Protein AF-A0A2T3A0K6-F1 (afdb_monomer_lite)

Foldseek 3Di:
DDDPDDDDPVVVVVCVVDPPPQVVQLVVVLVVLVVPDDPDDQAEAEQAAPCSVSHDQDHPSHNGYDDDPHRNCVVVVCVVPDDDDDDDDDDDDPPDD

Secondary structure (DSSP, 8-state):
--------HHHHHHHHHS--HHHHHHHHHHHHHHHH--SSS--EEE--SGGGGGS-S--TT-SEEE--TTGGGHHHHHHHHPPP-------------

pLDDT: mean 80.02, std 12.37, range [44.66, 94.06]

Organism: NCBI:txid2025994

Structure (mmCIF, N/CA/C/O backbone):
data_AF-A0A2T3A0K6-F1
#
_entry.id   AF-A0A2T3A0K6-F1
#
loop_
_atom_site.group_PDB
_atom_site.id
_atom_site.type_symbol
_atom_site.label_atom_id
_atom_site.label_alt_id
_atom_site.label_comp_id
_atom_site.label_asym_id
_atom_site.label_entity_id
_atom_site.label_seq_id
_atom_site.pdbx_PDB_ins_code
_atom_site.Cartn_x
_atom_site.Cartn_y
_atom_site.Cartn_z
_atom_site.occupancy
_atom_site.B_iso_or_equiv
_atom_site.auth_seq_id
_atom_site.auth_comp_id
_atom_site.auth_asym_id
_atom_site.auth_atom_id
_atom_site.pdbx_PDB_model_num
ATOM 1 N N . MET A 1 1 ? 2.057 -18.717 30.466 1.00 47.84 1 MET A N 1
ATOM 2 C CA . MET A 1 1 ? 0.818 -18.004 30.094 1.00 47.84 1 MET A CA 1
ATOM 3 C C . MET A 1 1 ? 0.130 -17.564 31.375 1.00 47.84 1 MET A C 1
ATOM 5 O O . MET A 1 1 ? -0.340 -18.446 32.081 1.00 47.84 1 MET A O 1
ATOM 9 N N . PRO A 1 2 ? 0.135 -16.269 31.735 1.00 44.66 2 PRO A N 1
ATOM 10 C CA . PRO A 1 2 ? -0.747 -15.757 32.769 1.00 44.66 2 PRO A CA 1
ATOM 11 C C . PRO A 1 2 ? -2.067 -15.262 32.165 1.00 44.66 2 PRO A C 1
ATOM 13 O O . PRO A 1 2 ? -2.123 -14.748 31.048 1.00 44.66 2 PRO A O 1
ATOM 16 N N . ASP A 1 3 ? -3.092 -15.501 32.964 1.00 53.38 3 ASP A N 1
ATOM 17 C CA . ASP A 1 3 ? -4.527 -15.299 32.823 1.00 53.38 3 ASP A CA 1
ATOM 18 C C . ASP A 1 3 ? -4.935 -13.839 32.513 1.00 53.38 3 ASP A C 1
ATOM 20 O O . ASP A 1 3 ? -4.359 -12.894 33.052 1.00 53.38 3 ASP A O 1
ATOM 24 N N . GLN A 1 4 ? -5.923 -13.675 31.624 1.00 53.75 4 GLN A N 1
ATOM 25 C CA . GLN A 1 4 ? -6.449 -12.405 31.092 1.00 53.75 4 GLN A CA 1
ATOM 26 C C . GLN A 1 4 ? -7.689 -11.892 31.851 1.00 53.75 4 GLN A C 1
ATOM 28 O O . GLN A 1 4 ? -8.350 -10.956 31.400 1.00 53.75 4 GLN A O 1
ATOM 33 N N . ALA A 1 5 ? -8.031 -12.462 33.005 1.00 50.22 5 ALA A N 1
ATOM 34 C CA . ALA A 1 5 ? -9.183 -12.031 33.790 1.00 50.22 5 ALA A CA 1
ATOM 35 C C . ALA A 1 5 ? -8.755 -11.274 35.058 1.00 50.22 5 ALA A C 1
ATOM 37 O O . ALA A 1 5 ? -8.567 -11.884 36.104 1.00 50.22 5 ALA A O 1
ATOM 38 N N . ASN A 1 6 ? -8.580 -9.946 34.971 1.00 47.84 6 ASN A N 1
ATOM 39 C CA . ASN A 1 6 ? -9.040 -8.953 35.968 1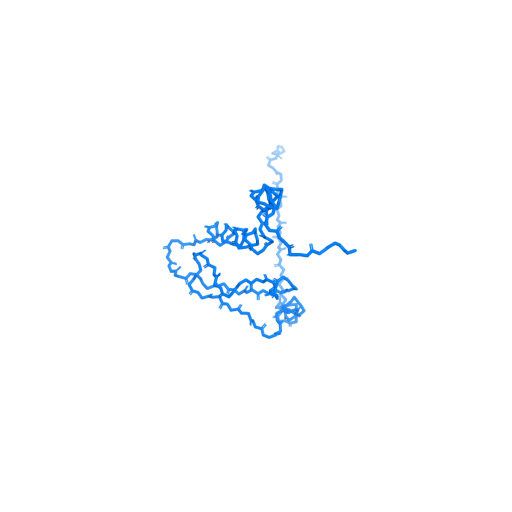.00 47.84 6 ASN A CA 1
ATOM 40 C C . ASN A 1 6 ? -8.319 -7.605 35.814 1.00 47.84 6 ASN A C 1
ATOM 42 O O . ASN A 1 6 ? -7.092 -7.520 35.863 1.00 47.84 6 ASN A O 1
ATOM 46 N N . GLY A 1 7 ? -9.114 -6.538 35.675 1.00 58.75 7 GLY A N 1
ATOM 47 C CA . GLY A 1 7 ? -8.681 -5.148 35.511 1.00 58.75 7 GLY A CA 1
ATOM 48 C C . GLY A 1 7 ? -7.866 -4.626 36.693 1.00 58.75 7 GLY A C 1
ATOM 49 O O . GLY A 1 7 ? -8.399 -4.043 37.636 1.00 58.75 7 GLY A O 1
ATOM 50 N N . THR A 1 8 ? -6.556 -4.824 36.627 1.00 67.12 8 THR A N 1
ATOM 51 C CA . THR A 1 8 ? -5.586 -4.320 37.598 1.00 67.12 8 THR A CA 1
ATOM 52 C C . THR A 1 8 ? -5.094 -2.922 37.187 1.00 67.12 8 THR A C 1
ATOM 54 O O . THR A 1 8 ? -5.088 -2.583 36.003 1.00 67.12 8 THR A O 1
ATOM 57 N N . PRO A 1 9 ? -4.619 -2.080 38.123 1.00 65.44 9 PRO A N 1
ATOM 58 C CA . PRO A 1 9 ? -4.112 -0.737 37.804 1.00 65.44 9 PRO A CA 1
ATOM 59 C C . PRO A 1 9 ? -2.983 -0.747 36.760 1.00 65.44 9 PRO A C 1
ATOM 61 O O . PRO A 1 9 ? -2.854 0.165 35.946 1.00 65.44 9 PRO A O 1
ATOM 64 N N . TYR A 1 10 ? -2.184 -1.818 36.756 1.00 58.66 10 TYR A N 1
ATOM 65 C CA . TYR A 1 10 ? -1.061 -1.999 35.841 1.00 58.66 10 TYR A CA 1
ATOM 66 C C . TYR A 1 10 ? -1.496 -2.258 34.396 1.00 58.66 10 TYR A C 1
ATOM 68 O O . TYR A 1 10 ? -0.824 -1.790 33.482 1.00 58.66 10 TYR A O 1
ATOM 76 N N . THR A 1 11 ? -2.627 -2.938 34.167 1.00 66.69 11 THR A N 1
ATOM 77 C CA . THR A 1 11 ? -3.144 -3.147 32.802 1.00 66.69 11 THR A CA 1
ATOM 78 C C . THR A 1 11 ? -3.637 -1.836 32.190 1.00 66.69 11 THR A C 1
ATOM 80 O O . THR A 1 11 ? -3.392 -1.595 31.011 1.00 66.69 11 THR A O 1
ATOM 83 N N . MET A 1 12 ? -4.230 -0.940 32.989 1.00 66.62 12 MET A N 1
ATOM 84 C CA . MET A 1 12 ? -4.628 0.397 32.522 1.00 66.62 12 MET A CA 1
ATOM 85 C C . MET A 1 12 ? -3.424 1.302 32.219 1.00 66.62 12 MET A C 1
ATOM 87 O O . MET A 1 12 ? -3.408 1.961 31.182 1.00 66.62 12 MET A O 1
ATOM 91 N N . LEU A 1 13 ? -2.388 1.302 33.067 1.00 70.75 13 LEU A N 1
ATOM 92 C CA . LEU A 1 13 ? -1.152 2.064 32.818 1.00 70.75 13 LEU A CA 1
ATOM 93 C C . LEU A 1 13 ? -0.372 1.541 31.599 1.00 70.75 13 LEU A C 1
ATOM 95 O O . LEU A 1 13 ? 0.195 2.324 30.832 1.00 70.75 13 LEU A O 1
ATOM 99 N N . TRP A 1 14 ? -0.358 0.224 31.391 1.00 70.88 14 TRP A N 1
ATOM 100 C CA . TRP A 1 14 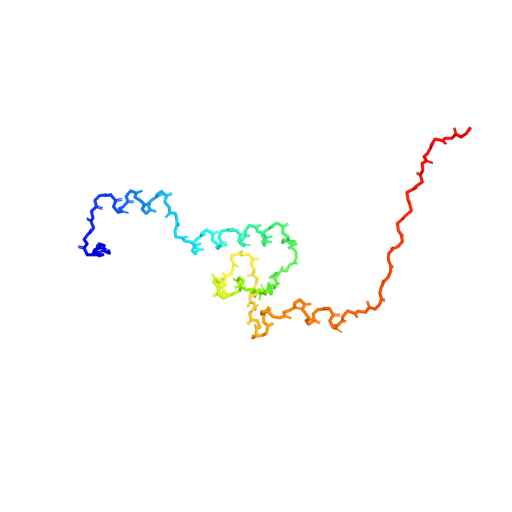? 0.301 -0.395 30.243 1.00 70.88 14 TRP A CA 1
ATOM 101 C C . TRP A 1 14 ? -0.437 -0.102 28.929 1.00 70.88 14 TRP A C 1
ATOM 103 O O . TRP A 1 14 ? 0.187 0.340 27.966 1.00 70.88 14 TRP A O 1
ATOM 113 N N . ALA A 1 15 ? -1.767 -0.242 28.909 1.00 68.88 15 ALA A N 1
ATOM 114 C CA . ALA A 1 15 ? -2.586 0.092 27.742 1.00 68.88 15 ALA A CA 1
ATOM 115 C C . ALA A 1 15 ? -2.550 1.595 27.400 1.00 68.88 15 ALA A C 1
ATOM 117 O O . ALA A 1 15 ? -2.581 1.961 26.229 1.00 68.88 15 ALA A O 1
ATOM 118 N N . ALA A 1 16 ? -2.436 2.476 28.401 1.00 70.94 16 ALA A N 1
ATOM 119 C CA . ALA A 1 16 ? -2.296 3.917 28.178 1.00 70.94 16 ALA A CA 1
ATOM 120 C C . ALA A 1 16 ? -0.931 4.314 27.584 1.00 70.94 16 ALA A C 1
ATOM 122 O O . ALA A 1 16 ? -0.830 5.334 26.907 1.00 70.94 16 ALA A O 1
ATOM 123 N N . SER A 1 17 ? 0.118 3.524 27.835 1.00 76.62 17 SER A N 1
ATOM 124 C CA . SER A 1 17 ? 1.475 3.778 27.325 1.00 76.62 17 SER A CA 1
ATOM 125 C C . SER A 1 17 ? 1.770 3.079 25.995 1.00 76.62 17 SER A C 1
ATOM 127 O O . SER A 1 17 ? 2.675 3.505 25.279 1.00 76.62 17 SER A O 1
ATOM 129 N N . HIS A 1 18 ? 1.003 2.046 25.639 1.00 80.00 18 HIS A N 1
ATOM 130 C CA . HIS A 1 18 ? 1.179 1.269 24.414 1.00 80.00 18 HIS A CA 1
ATOM 131 C C . HIS A 1 18 ? -0.133 1.253 23.625 1.00 80.00 18 HIS A C 1
ATOM 133 O O . HIS A 1 18 ? -1.017 0.447 23.928 1.00 80.00 18 HIS A O 1
ATOM 139 N N . PRO A 1 19 ? -0.288 2.130 22.616 1.00 79.31 19 PRO A N 1
ATOM 140 C CA . PRO A 1 19 ? -1.462 2.084 21.764 1.00 79.31 19 PRO A CA 1
ATOM 141 C C . PRO A 1 19 ? -1.560 0.714 21.076 1.00 79.31 19 PRO A C 1
ATOM 143 O O . PRO A 1 19 ? -0.532 0.125 20.720 1.00 79.31 19 PRO A O 1
ATOM 146 N N . PRO A 1 20 ? -2.781 0.197 20.863 1.00 83.19 20 PRO A N 1
ATOM 147 C CA . PRO A 1 20 ? -2.966 -1.049 20.136 1.00 83.19 20 PRO A CA 1
ATOM 148 C C . PRO A 1 20 ? -2.365 -0.925 18.732 1.00 83.19 20 PRO A C 1
ATOM 150 O O . PRO A 1 20 ? -2.447 0.135 18.108 1.00 83.19 20 PRO A O 1
ATOM 153 N N . LEU A 1 21 ? -1.773 -2.016 18.232 1.00 84.25 21 LEU A N 1
ATOM 154 C CA . LEU A 1 21 ? -1.085 -2.060 16.935 1.00 84.25 21 LEU A CA 1
ATOM 155 C C . LEU A 1 21 ? -1.934 -1.458 15.809 1.00 84.25 21 LEU A C 1
ATOM 157 O O . LEU A 1 21 ? -1.426 -0.664 15.022 1.00 84.25 21 LEU A O 1
ATOM 161 N N . GLU A 1 22 ? -3.230 -1.776 15.794 1.00 82.31 22 GLU A N 1
ATOM 162 C CA . GLU A 1 22 ? -4.181 -1.248 14.817 1.00 82.31 22 GLU A CA 1
ATOM 163 C C . GLU A 1 22 ? -4.221 0.284 14.827 1.00 82.31 22 GLU A C 1
ATOM 165 O O . GLU A 1 22 ? -4.116 0.910 13.779 1.00 82.31 22 GLU A O 1
ATOM 170 N N . ALA A 1 23 ? -4.276 0.915 16.004 1.00 84.75 23 ALA A N 1
ATOM 171 C CA . ALA A 1 23 ? -4.320 2.373 16.110 1.00 84.75 23 ALA A CA 1
ATOM 172 C C . ALA A 1 23 ? -3.039 3.025 15.568 1.00 84.75 23 ALA A C 1
ATOM 174 O O . ALA A 1 23 ? -3.106 4.048 14.884 1.00 84.75 23 ALA A O 1
ATOM 175 N N . VAL A 1 24 ? -1.877 2.414 15.821 1.00 87.81 24 VAL A N 1
ATOM 176 C CA . VAL A 1 24 ? -0.594 2.886 15.274 1.00 87.81 24 VAL A CA 1
ATOM 177 C C . VAL A 1 24 ? -0.562 2.733 13.753 1.00 87.81 24 VAL A C 1
ATOM 179 O O . VAL A 1 24 ? -0.080 3.626 13.052 1.00 87.81 24 VAL A O 1
ATOM 182 N N . PHE A 1 25 ? -1.081 1.619 13.233 1.00 88.25 25 PHE A N 1
ATOM 183 C CA . PHE A 1 25 ? -1.131 1.342 11.800 1.00 88.25 25 PHE A CA 1
ATOM 184 C C . PHE A 1 25 ? -2.054 2.330 11.077 1.00 88.25 25 PHE A C 1
ATOM 186 O O . PHE A 1 25 ? -1.628 2.986 10.124 1.00 88.25 25 PHE A O 1
ATOM 193 N N . GLN A 1 26 ? -3.259 2.542 11.611 1.00 86.25 26 GLN A N 1
ATOM 194 C CA . GLN A 1 26 ? -4.215 3.536 11.123 1.00 86.25 26 GLN A CA 1
ATOM 195 C C . GLN A 1 26 ? -3.633 4.945 11.104 1.00 86.25 26 GLN A C 1
ATOM 197 O O . GLN A 1 26 ? -3.741 5.657 10.106 1.00 86.25 26 GLN A O 1
ATOM 202 N N . GLN A 1 27 ? -2.975 5.346 12.192 1.00 89.06 27 GLN A N 1
ATOM 203 C CA . GLN A 1 27 ? -2.365 6.667 12.289 1.00 89.06 27 GLN A CA 1
ATOM 204 C C . GLN A 1 27 ? -1.272 6.865 11.231 1.00 89.06 27 GLN A C 1
ATOM 206 O O . GLN A 1 27 ? -1.211 7.920 10.596 1.00 89.06 27 GLN A O 1
ATOM 211 N N . LYS A 1 28 ? -0.416 5.857 11.024 1.00 89.38 28 LYS A N 1
ATOM 212 C CA . LYS A 1 28 ? 0.649 5.909 10.014 1.00 89.38 28 LYS A CA 1
ATOM 213 C C . LYS A 1 28 ? 0.083 5.982 8.598 1.00 89.38 28 LYS A C 1
ATOM 215 O O . LYS A 1 28 ? 0.542 6.811 7.817 1.00 89.38 28 LYS A O 1
ATOM 220 N N . LEU A 1 29 ? -0.918 5.163 8.278 1.00 88.75 29 LEU A N 1
ATOM 221 C CA . LEU A 1 29 ? -1.547 5.170 6.956 1.00 88.75 29 LEU A CA 1
ATOM 222 C C . LEU A 1 29 ? -2.267 6.494 6.682 1.00 88.75 29 LEU A C 1
ATOM 224 O O . LEU A 1 29 ? -2.074 7.077 5.618 1.00 88.75 29 LEU A O 1
ATOM 228 N N . ALA A 1 30 ? -3.019 7.017 7.654 1.00 86.62 30 ALA A N 1
ATOM 229 C CA . ALA A 1 30 ? -3.685 8.311 7.526 1.00 86.62 30 ALA A CA 1
ATOM 230 C C . ALA A 1 30 ? -2.689 9.458 7.284 1.00 86.62 30 ALA A C 1
ATOM 232 O O . ALA A 1 30 ? -2.950 10.326 6.459 1.00 86.62 30 ALA A O 1
ATOM 233 N N . MET A 1 31 ? -1.526 9.444 7.946 1.00 88.81 31 MET A N 1
ATOM 234 C CA . MET A 1 31 ? -0.476 10.451 7.747 1.00 88.81 31 MET A CA 1
ATOM 235 C C . MET A 1 31 ? 0.101 10.423 6.324 1.00 88.81 31 MET A C 1
ATOM 237 O O . MET A 1 31 ? 0.312 11.474 5.719 1.00 88.81 31 MET A O 1
ATOM 241 N N . VAL A 1 32 ? 0.343 9.231 5.772 1.00 87.88 32 VAL A N 1
ATOM 242 C CA . VAL A 1 32 ? 0.831 9.081 4.390 1.00 87.88 32 VAL A CA 1
ATOM 243 C C . VAL A 1 32 ? -0.219 9.568 3.394 1.00 87.88 32 VAL A C 1
ATOM 245 O O . VAL A 1 32 ? 0.117 10.309 2.472 1.00 87.88 32 VAL A O 1
ATOM 248 N N . VAL A 1 33 ? -1.488 9.202 3.605 1.00 85.62 33 VAL A N 1
ATOM 249 C CA . VAL A 1 33 ? -2.601 9.678 2.772 1.00 85.62 33 VAL A CA 1
ATOM 250 C C . VAL A 1 33 ? -2.672 11.202 2.802 1.00 85.62 33 VAL A C 1
ATOM 252 O O . VAL A 1 33 ? -2.733 11.814 1.743 1.00 85.62 33 VAL A O 1
ATOM 255 N N . ASP A 1 34 ? -2.594 11.813 3.983 1.00 84.44 34 ASP A N 1
ATOM 256 C CA . ASP A 1 34 ? -2.644 13.270 4.151 1.00 84.44 34 ASP A CA 1
ATOM 257 C C . ASP A 1 34 ? -1.462 13.987 3.476 1.00 84.44 34 ASP A C 1
ATOM 259 O O . ASP A 1 34 ? -1.639 15.035 2.866 1.00 84.44 34 ASP A O 1
ATOM 263 N N . THR A 1 35 ? -0.270 13.379 3.491 1.00 84.62 35 THR A N 1
ATOM 264 C CA . THR A 1 35 ? 0.935 13.935 2.843 1.00 84.62 35 THR A CA 1
ATOM 265 C C . THR A 1 35 ? 0.805 13.993 1.318 1.00 84.62 35 THR A C 1
ATOM 267 O O . THR A 1 35 ? 1.336 14.898 0.678 1.00 84.62 35 THR A O 1
ATOM 270 N N . ILE A 1 36 ? 0.127 13.010 0.725 1.00 80.88 36 ILE A N 1
ATOM 271 C CA . ILE A 1 36 ? -0.020 12.877 -0.733 1.00 80.88 36 ILE A CA 1
ATOM 272 C C . ILE A 1 36 ? -1.312 13.558 -1.217 1.00 80.88 36 ILE A C 1
ATOM 274 O O . ILE A 1 36 ? -1.463 13.838 -2.410 1.00 80.88 36 ILE A O 1
ATOM 278 N N . LYS A 1 37 ? -2.247 13.834 -0.298 1.00 71.00 37 LYS A N 1
ATOM 279 C CA . LYS A 1 37 ? -3.581 14.339 -0.608 1.00 71.00 37 LYS A CA 1
ATOM 280 C C . LYS A 1 37 ? -3.502 15.635 -1.407 1.00 71.00 37 LYS A C 1
ATOM 282 O O . LYS A 1 37 ? -3.064 16.677 -0.927 1.00 71.00 37 LYS A O 1
ATOM 287 N N . THR A 1 38 ? -3.972 15.564 -2.645 1.00 66.38 38 THR A N 1
ATOM 288 C CA . THR A 1 38 ? -4.097 16.728 -3.519 1.00 66.38 38 THR A CA 1
ATOM 289 C C . THR A 1 38 ? -5.421 17.443 -3.188 1.00 66.38 38 THR A C 1
ATOM 291 O O . THR A 1 38 ? -6.407 16.764 -2.903 1.00 66.38 38 THR A O 1
ATOM 294 N N . PRO A 1 39 ? -5.496 18.791 -3.182 1.00 60.16 39 PRO A N 1
ATOM 295 C CA . PRO A 1 39 ? -6.677 19.525 -2.693 1.00 60.16 39 PRO A CA 1
ATOM 296 C C . PRO A 1 39 ? -7.980 19.277 -3.468 1.00 60.16 39 PRO A C 1
ATOM 298 O O . PRO A 1 39 ? -9.059 19.606 -2.981 1.00 60.16 39 PRO A O 1
ATOM 301 N N . SER A 1 40 ? -7.889 18.727 -4.677 1.00 54.78 40 SER A N 1
ATOM 302 C CA . SER A 1 40 ? -9.023 18.429 -5.541 1.00 54.78 40 SER A CA 1
ATOM 303 C C . SER A 1 40 ? -9.272 16.920 -5.588 1.00 54.78 40 SER A C 1
ATOM 305 O O . SER A 1 40 ? -8.478 16.186 -6.169 1.00 54.78 40 SER A O 1
ATOM 307 N N . GLU A 1 41 ? -10.415 16.518 -5.035 1.00 57.94 41 GLU A N 1
ATOM 308 C CA . GLU A 1 41 ? -11.035 15.184 -5.069 1.00 57.94 41 GLU A CA 1
ATOM 309 C C . GLU A 1 41 ? -10.658 14.169 -3.976 1.00 57.94 41 GLU A C 1
ATOM 311 O O . GLU A 1 41 ? -9.528 14.043 -3.501 1.00 57.94 41 GLU A O 1
ATOM 316 N N . ASP A 1 42 ? -11.690 13.413 -3.592 1.00 66.50 42 ASP A N 1
ATOM 317 C CA . ASP A 1 42 ? -11.648 12.250 -2.713 1.00 66.50 42 ASP A CA 1
ATOM 318 C C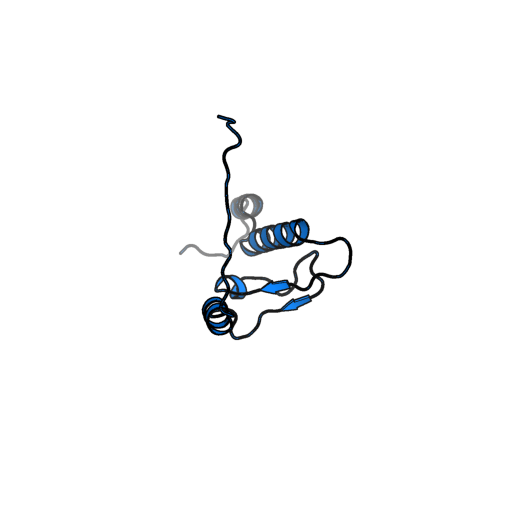 . ASP A 1 42 ? -10.698 11.186 -3.286 1.00 66.50 42 ASP A C 1
ATOM 320 O O . ASP A 1 42 ? -11.064 10.341 -4.107 1.00 66.50 42 ASP A O 1
ATOM 324 N N . SER A 1 43 ? -9.440 11.239 -2.851 1.00 71.50 43 SER A N 1
ATOM 325 C CA . SER A 1 43 ? -8.387 10.355 -3.344 1.00 71.50 43 SER A CA 1
ATOM 326 C C . SER A 1 43 ? -8.705 8.900 -2.986 1.00 71.50 43 SER A C 1
ATOM 328 O O . SER A 1 43 ? -8.933 8.559 -1.821 1.00 71.50 43 SER A O 1
ATOM 330 N N . SER A 1 44 ? -8.747 8.033 -3.998 1.00 84.31 44 SER A N 1
ATOM 331 C CA . SER A 1 44 ? -8.927 6.592 -3.806 1.00 84.31 44 SER A CA 1
ATOM 332 C C . SER A 1 44 ? -7.594 5.940 -3.435 1.00 84.31 44 SER A C 1
ATOM 334 O O . SER A 1 44 ? -6.578 6.205 -4.070 1.00 84.31 44 SER A O 1
ATOM 336 N N . VAL A 1 45 ? -7.600 5.068 -2.428 1.00 87.88 45 VAL A N 1
ATOM 337 C CA . VAL A 1 45 ? -6.423 4.344 -1.936 1.00 87.88 45 VAL A CA 1
ATOM 338 C C . VAL A 1 45 ? -6.537 2.869 -2.301 1.00 87.88 45 VAL A C 1
ATOM 340 O O . VAL A 1 45 ? -7.525 2.203 -1.982 1.00 87.88 45 VAL A O 1
ATOM 343 N N . LEU A 1 46 ? -5.497 2.346 -2.946 1.00 89.06 46 LEU A N 1
ATOM 344 C CA . LEU A 1 46 ? -5.339 0.922 -3.212 1.00 89.06 46 LEU A CA 1
ATOM 345 C C . LEU A 1 46 ? -4.321 0.347 -2.223 1.00 89.06 46 LEU A C 1
ATOM 347 O O . LEU A 1 46 ? -3.145 0.702 -2.266 1.00 89.06 46 LEU A O 1
ATOM 351 N N . LEU A 1 47 ? -4.775 -0.527 -1.328 1.00 89.94 47 LEU A N 1
ATOM 352 C CA . LEU A 1 47 ? -3.918 -1.187 -0.344 1.00 89.94 47 LEU A CA 1
ATOM 353 C C . LEU A 1 47 ? -3.442 -2.532 -0.886 1.00 89.94 47 LEU A C 1
ATOM 355 O O . LEU A 1 47 ? -4.249 -3.385 -1.264 1.00 89.94 47 LEU A O 1
ATOM 359 N N . VAL A 1 48 ? -2.125 -2.713 -0.920 1.00 91.19 48 VAL A N 1
ATOM 360 C CA . VAL A 1 48 ? -1.464 -3.862 -1.544 1.00 91.19 48 VAL A CA 1
ATOM 361 C C . VAL A 1 48 ? -0.294 -4.375 -0.700 1.00 91.19 48 VAL A C 1
ATOM 363 O O . VAL A 1 48 ? 0.127 -3.723 0.255 1.00 91.19 48 VAL A O 1
ATOM 366 N N . GLY A 1 49 ? 0.229 -5.549 -1.052 1.00 87.25 49 GLY A N 1
ATOM 367 C CA . GLY A 1 49 ? 1.283 -6.244 -0.318 1.00 87.25 49 GLY A CA 1
ATOM 368 C C . GLY A 1 49 ? 0.783 -6.930 0.956 1.00 87.25 49 GLY A C 1
ATOM 369 O O . GLY A 1 49 ? -0.387 -6.836 1.328 1.00 87.25 49 GLY A O 1
ATOM 370 N N . GLY A 1 50 ? 1.694 -7.606 1.661 1.00 83.75 50 GLY A N 1
ATOM 371 C CA . GLY A 1 50 ? 1.359 -8.384 2.863 1.00 83.75 50 GLY A CA 1
ATOM 372 C C . GLY A 1 50 ? 0.779 -7.556 4.018 1.00 83.75 50 GLY A C 1
ATOM 373 O O . GLY A 1 50 ? 0.063 -8.087 4.858 1.00 83.75 50 GLY A O 1
ATOM 374 N N . GLY A 1 51 ? 1.020 -6.241 4.044 1.00 83.75 51 GLY A N 1
ATOM 375 C CA . GLY A 1 51 ? 0.435 -5.331 5.035 1.00 83.75 51 GLY A CA 1
ATOM 376 C C . GLY A 1 51 ? -1.054 -5.036 4.822 1.00 83.75 51 GLY A C 1
ATOM 377 O O . GLY A 1 51 ? -1.704 -4.524 5.731 1.00 83.75 51 GLY A O 1
ATOM 378 N N . ALA A 1 52 ? -1.623 -5.376 3.660 1.00 85.06 52 ALA A N 1
ATOM 379 C CA . ALA A 1 52 ? -3.032 -5.122 3.367 1.00 85.06 52 ALA A CA 1
ATOM 380 C C . ALA A 1 52 ? -3.982 -5.954 4.249 1.00 85.06 52 ALA A C 1
ATOM 382 O O . ALA A 1 52 ? -5.105 -5.520 4.505 1.00 85.06 52 ALA A O 1
ATOM 383 N N . VAL A 1 53 ? -3.538 -7.117 4.745 1.00 82.69 53 VAL A N 1
ATOM 384 C CA . VAL A 1 53 ? -4.355 -8.013 5.587 1.00 82.69 53 VAL A CA 1
ATOM 385 C C . VAL A 1 53 ? -4.644 -7.429 6.972 1.00 82.69 53 VAL A C 1
ATOM 387 O O . VAL A 1 53 ? -5.725 -7.641 7.511 1.00 82.69 53 VAL A O 1
ATOM 390 N N . ILE A 1 54 ? -3.700 -6.663 7.524 1.00 83.12 54 ILE A N 1
ATOM 391 C CA . ILE A 1 54 ? -3.800 -6.030 8.849 1.00 83.12 54 ILE A CA 1
ATOM 392 C C . ILE A 1 54 ? -4.239 -4.565 8.773 1.00 83.12 54 ILE A C 1
ATOM 394 O O . ILE A 1 54 ? -4.196 -3.858 9.768 1.00 83.12 54 ILE A O 1
ATOM 398 N N . SER A 1 55 ? -4.602 -4.076 7.588 1.00 83.19 55 SER A N 1
ATOM 399 C CA . SER A 1 55 ? -5.034 -2.695 7.407 1.00 83.19 55 SER A CA 1
ATOM 400 C C . SER A 1 55 ? -6.554 -2.585 7.472 1.00 83.19 55 SER A C 1
ATOM 402 O O . SER A 1 55 ? -7.260 -3.370 6.823 1.00 83.19 55 SER A O 1
ATOM 404 N N . ALA A 1 56 ? -7.063 -1.555 8.155 1.00 79.44 56 ALA A N 1
ATOM 405 C CA . ALA A 1 56 ? -8.494 -1.246 8.120 1.00 79.44 56 ALA A CA 1
ATOM 406 C C . ALA A 1 56 ? -9.011 -0.976 6.703 1.00 79.44 56 ALA A C 1
ATOM 408 O O . ALA A 1 56 ? -8.281 -0.578 5.788 1.00 79.44 56 ALA A O 1
ATOM 409 N N . ASP A 1 57 ? -10.314 -1.198 6.567 1.00 82.06 57 ASP A N 1
ATOM 410 C CA . ASP A 1 57 ? -11.099 -0.971 5.356 1.00 82.06 57 ASP A CA 1
ATOM 411 C C . ASP A 1 57 ? -11.418 0.507 5.109 1.00 82.06 57 ASP A C 1
ATOM 413 O O . ASP A 1 57 ? -11.869 0.862 4.024 1.00 82.06 57 ASP A O 1
ATOM 417 N N . GLU A 1 58 ? -11.165 1.373 6.088 1.00 84.12 58 GLU A N 1
ATOM 418 C CA . GLU A 1 58 ? -11.410 2.808 6.005 1.00 84.12 58 GLU A CA 1
ATOM 419 C C . GLU A 1 58 ? -10.175 3.568 6.479 1.00 84.12 58 GLU A C 1
ATOM 421 O O . GLU A 1 58 ? -9.581 3.236 7.502 1.00 84.12 58 GLU A O 1
ATOM 426 N N . LEU A 1 59 ? -9.789 4.601 5.731 1.00 84.69 59 LEU A N 1
ATOM 427 C CA . LEU A 1 59 ? -8.658 5.460 6.060 1.00 84.69 59 LEU A CA 1
ATOM 428 C C . LEU A 1 59 ? -9.121 6.907 6.083 1.00 84.69 59 LEU A C 1
ATOM 430 O O . LEU A 1 59 ? -9.702 7.409 5.119 1.00 84.69 59 LEU A O 1
ATOM 434 N N . LYS A 1 60 ? -8.826 7.604 7.181 1.00 81.69 60 LYS A N 1
ATOM 435 C CA . LYS A 1 60 ? -9.136 9.027 7.302 1.00 81.69 60 LYS A CA 1
ATOM 436 C C . LYS A 1 60 ? -8.428 9.799 6.188 1.00 81.69 60 LYS A C 1
ATOM 438 O O . LYS A 1 60 ? -7.214 9.715 6.044 1.00 81.69 60 LYS A O 1
ATOM 443 N N . GLY A 1 61 ? -9.199 10.575 5.432 1.00 78.81 61 GLY A N 1
ATOM 444 C CA . GLY A 1 61 ? -8.683 11.387 4.332 1.00 78.81 61 GLY A CA 1
ATOM 445 C C . GLY A 1 61 ? -8.712 10.703 2.963 1.00 78.81 61 GLY A C 1
ATOM 446 O O . GLY A 1 61 ? -8.541 11.419 1.976 1.00 78.81 61 GLY A O 1
ATOM 447 N N . ALA A 1 62 ? -8.999 9.399 2.894 1.00 84.38 62 ALA A N 1
ATOM 448 C CA . ALA A 1 62 ? -9.227 8.662 1.653 1.00 84.38 62 ALA A CA 1
ATOM 449 C C . ALA A 1 62 ? -10.728 8.562 1.342 1.00 84.38 62 ALA A C 1
ATOM 451 O O . ALA A 1 62 ? -11.528 8.285 2.233 1.00 84.38 62 ALA A O 1
ATOM 452 N N . GLY A 1 63 ? -11.108 8.736 0.075 1.00 82.69 63 GLY A N 1
ATOM 453 C CA . GLY A 1 63 ? -12.508 8.628 -0.347 1.00 82.69 63 GLY A CA 1
ATOM 454 C C . GLY A 1 63 ? -12.986 7.183 -0.486 1.00 82.69 63 GLY A C 1
ATOM 455 O O . GLY A 1 63 ? -14.075 6.818 -0.051 1.00 82.69 63 GLY A O 1
ATOM 456 N N . LYS A 1 64 ? -12.162 6.327 -1.100 1.00 85.69 64 LYS A N 1
ATOM 457 C CA . LYS A 1 64 ? -12.433 4.889 -1.247 1.00 85.69 64 LYS A CA 1
ATOM 458 C C . LYS A 1 64 ? -11.165 4.105 -0.994 1.00 85.69 64 LYS A C 1
ATOM 460 O O . LYS A 1 64 ? -10.170 4.326 -1.674 1.00 85.69 64 LYS A O 1
ATOM 465 N N . VAL A 1 65 ? -11.232 3.141 -0.087 1.00 88.44 65 VAL A N 1
ATOM 466 C CA . VAL A 1 65 ? -10.168 2.158 0.109 1.00 88.44 65 VAL A CA 1
ATOM 467 C C . VAL A 1 65 ? -10.551 0.871 -0.624 1.00 88.44 65 VAL A C 1
ATOM 469 O O . VAL A 1 65 ? -11.715 0.446 -0.627 1.00 88.44 65 VAL A O 1
ATOM 472 N N . ARG A 1 66 ? -9.590 0.276 -1.333 1.00 88.94 66 ARG A N 1
ATOM 473 C CA . ARG A 1 66 ? -9.762 -0.983 -2.069 1.00 88.94 66 ARG A CA 1
ATOM 474 C C . ARG A 1 66 ? -8.637 -1.947 -1.712 1.00 88.94 66 ARG A C 1
ATOM 476 O O . ARG A 1 66 ? -7.465 -1.601 -1.831 1.00 88.94 66 ARG A O 1
ATOM 483 N N . LYS A 1 67 ? -9.017 -3.165 -1.318 1.00 89.44 67 LYS A N 1
ATOM 484 C CA . LYS A 1 67 ? -8.122 -4.302 -1.068 1.00 89.44 67 LYS A CA 1
ATOM 485 C C . LYS A 1 67 ? -8.436 -5.406 -2.082 1.00 89.44 67 LYS A C 1
ATOM 487 O O . LYS A 1 67 ? -9.378 -6.169 -1.868 1.00 89.44 67 LYS A O 1
ATOM 492 N N . PRO A 1 68 ? -7.741 -5.450 -3.229 1.00 86.81 68 PRO A N 1
ATOM 493 C CA . PRO A 1 68 ? -7.981 -6.477 -4.234 1.00 86.81 68 PRO A CA 1
ATOM 494 C C . PRO A 1 68 ? -7.532 -7.851 -3.716 1.00 86.81 68 PRO A C 1
ATOM 496 O O . PRO A 1 68 ? -6.618 -7.938 -2.901 1.00 86.81 68 PRO A O 1
ATOM 499 N N . TRP A 1 69 ? -8.146 -8.929 -4.210 1.00 87.06 69 TRP A N 1
ATOM 500 C CA . TRP A 1 69 ? -7.850 -10.295 -3.749 1.00 87.06 69 TRP A CA 1
ATOM 501 C C . TRP A 1 69 ? -6.404 -10.738 -4.011 1.00 87.06 69 TRP A C 1
ATOM 503 O O . TRP A 1 69 ? -5.846 -11.500 -3.239 1.00 87.06 69 TRP A O 1
ATOM 513 N N . TRP A 1 70 ? -5.778 -10.227 -5.069 1.00 87.25 70 TRP A N 1
ATOM 514 C CA . TRP A 1 70 ? -4.377 -10.474 -5.435 1.00 87.25 70 TRP A CA 1
ATOM 515 C C . TRP A 1 70 ? -3.421 -9.382 -4.929 1.00 87.25 70 TRP A C 1
ATOM 517 O O . TRP A 1 70 ? -2.384 -9.116 -5.536 1.00 87.25 70 TRP A O 1
ATOM 527 N N . SER A 1 71 ? -3.773 -8.709 -3.831 1.00 86.50 71 SER A N 1
ATOM 528 C CA . SER A 1 71 ? -2.945 -7.666 -3.212 1.00 86.50 71 SER A CA 1
ATOM 529 C C . SER A 1 71 ? -1.536 -8.156 -2.863 1.00 86.50 71 SER A C 1
ATOM 531 O O . SER A 1 71 ? -0.582 -7.395 -3.007 1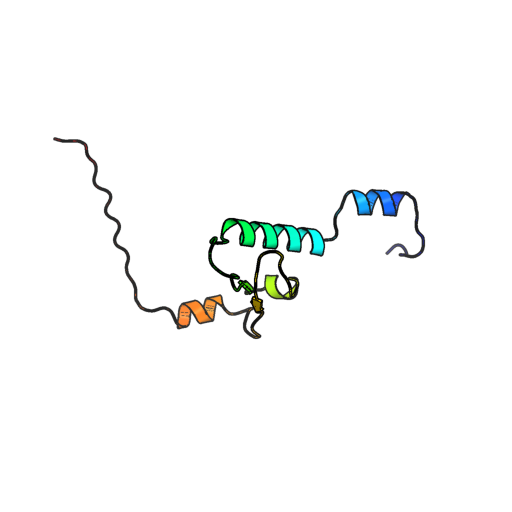.00 86.50 71 SER A O 1
ATOM 533 N N . GLU A 1 72 ? -1.389 -9.421 -2.470 1.00 86.56 72 GLU A N 1
ATOM 534 C CA . GLU A 1 72 ? -0.114 -10.030 -2.064 1.00 86.56 72 GLU A CA 1
ATOM 535 C C . GLU A 1 72 ? 0.914 -10.138 -3.198 1.00 86.56 72 GLU A C 1
ATOM 537 O O . GLU A 1 72 ? 2.114 -10.099 -2.942 1.00 86.56 72 GLU A O 1
ATOM 542 N N . VAL A 1 73 ? 0.461 -10.231 -4.451 1.00 89.94 73 VAL A N 1
ATOM 543 C CA . VAL A 1 73 ? 1.319 -10.436 -5.632 1.00 89.94 73 VAL A CA 1
ATOM 544 C C . VAL A 1 73 ? 1.345 -9.225 -6.564 1.00 89.94 73 VAL A C 1
ATOM 546 O O . VAL A 1 73 ? 1.752 -9.339 -7.721 1.00 89.94 73 VAL A O 1
ATOM 549 N N . ILE A 1 74 ? 0.922 -8.051 -6.080 1.00 88.88 74 ILE A N 1
ATOM 550 C CA . ILE A 1 74 ? 0.796 -6.856 -6.924 1.00 88.88 74 ILE A CA 1
ATOM 551 C C . ILE A 1 74 ? 2.112 -6.468 -7.605 1.00 88.88 74 ILE A C 1
ATOM 553 O O . ILE A 1 74 ? 2.088 -5.967 -8.721 1.00 88.88 74 ILE A O 1
ATOM 557 N N . ASP A 1 75 ? 3.249 -6.705 -6.946 1.00 89.38 75 ASP A N 1
ATOM 558 C CA . ASP A 1 75 ? 4.565 -6.315 -7.450 1.00 89.38 75 ASP A CA 1
ATOM 559 C C . ASP A 1 75 ? 4.923 -7.129 -8.702 1.00 89.38 75 ASP A C 1
ATOM 561 O O . ASP A 1 75 ? 5.288 -6.579 -9.739 1.00 89.38 75 ASP A O 1
ATOM 565 N N . ALA A 1 76 ? 4.662 -8.440 -8.660 1.00 92.06 76 ALA A N 1
ATOM 566 C CA . ALA A 1 76 ? 4.822 -9.322 -9.811 1.00 92.06 76 ALA A CA 1
ATOM 567 C C . ALA A 1 76 ? 3.845 -8.974 -10.947 1.00 92.06 76 ALA A C 1
ATOM 569 O O . ALA A 1 76 ? 4.229 -8.991 -12.116 1.00 92.06 76 ALA A O 1
ATOM 570 N N . ILE A 1 77 ? 2.597 -8.621 -10.617 1.00 90.25 77 ILE A N 1
ATOM 571 C CA . ILE A 1 77 ? 1.613 -8.158 -11.609 1.00 90.25 77 ILE A CA 1
ATOM 572 C C . ILE A 1 77 ? 2.098 -6.859 -12.267 1.00 90.25 77 ILE A C 1
ATOM 574 O O . ILE A 1 77 ? 2.065 -6.743 -13.490 1.00 90.25 77 ILE A O 1
ATOM 578 N N . GLY A 1 78 ? 2.592 -5.906 -11.474 1.00 88.69 78 GLY A N 1
ATOM 579 C CA . GLY A 1 78 ? 3.132 -4.638 -11.957 1.00 88.69 78 GLY A CA 1
ATOM 580 C C . GLY A 1 78 ? 4.323 -4.840 -12.888 1.00 88.69 78 GLY A C 1
ATOM 581 O O . GLY A 1 78 ? 4.348 -4.267 -13.975 1.00 88.69 78 GLY A O 1
ATOM 582 N N . ALA A 1 79 ? 5.256 -5.719 -12.515 1.00 91.81 79 ALA A N 1
ATOM 583 C CA . ALA A 1 79 ? 6.393 -6.083 -13.354 1.00 91.81 79 ALA A CA 1
ATOM 584 C C . ALA A 1 79 ? 5.959 -6.737 -14.678 1.00 91.81 79 ALA A C 1
ATOM 586 O O . ALA A 1 79 ? 6.520 -6.425 -15.726 1.00 91.81 79 ALA A O 1
ATOM 587 N N . ALA A 1 80 ? 4.941 -7.603 -14.657 1.00 93.62 80 ALA A N 1
ATOM 588 C CA . ALA A 1 80 ? 4.424 -8.258 -15.860 1.00 93.62 80 ALA A CA 1
ATOM 589 C C . ALA A 1 80 ? 3.654 -7.302 -16.789 1.00 93.62 80 ALA A C 1
ATOM 591 O O . ALA A 1 80 ? 3.653 -7.489 -18.005 1.00 93.62 80 ALA A O 1
ATOM 592 N N . MET A 1 81 ? 2.995 -6.286 -16.227 1.00 92.44 81 MET A N 1
ATOM 593 C CA . MET A 1 81 ? 2.281 -5.249 -16.981 1.00 92.44 81 MET A CA 1
ATOM 594 C C . MET A 1 81 ? 3.189 -4.108 -17.455 1.00 92.44 81 MET A C 1
ATOM 596 O O . MET A 1 81 ? 2.744 -3.260 -18.233 1.00 92.44 81 MET A O 1
ATOM 600 N N . ALA A 1 82 ? 4.431 -4.045 -16.972 1.00 90.62 82 ALA A N 1
ATOM 601 C CA . ALA A 1 82 ? 5.336 -2.953 -17.274 1.00 90.62 82 ALA A CA 1
ATOM 602 C C . ALA A 1 82 ? 5.661 -2.896 -18.773 1.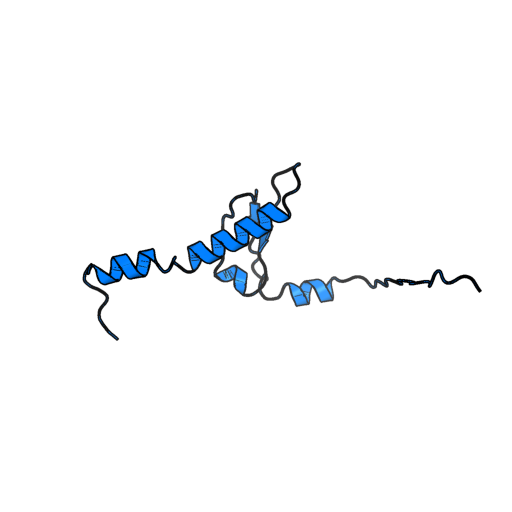00 90.62 82 ALA A C 1
ATOM 604 O O . ALA A 1 82 ? 5.999 -3.890 -19.415 1.00 90.62 82 ALA A O 1
ATOM 605 N N . VAL A 1 83 ? 5.587 -1.689 -19.327 1.00 90.62 83 VAL A N 1
ATOM 606 C CA . VAL A 1 83 ? 6.020 -1.412 -20.697 1.00 90.62 83 VAL A CA 1
ATOM 607 C C . VAL A 1 83 ? 7.520 -1.119 -20.690 1.00 90.62 83 VAL A C 1
ATOM 609 O O . VAL A 1 83 ? 8.046 -0.545 -19.733 1.00 90.62 83 VAL A O 1
ATOM 612 N N . VAL A 1 84 ? 8.215 -1.482 -21.773 1.00 91.19 84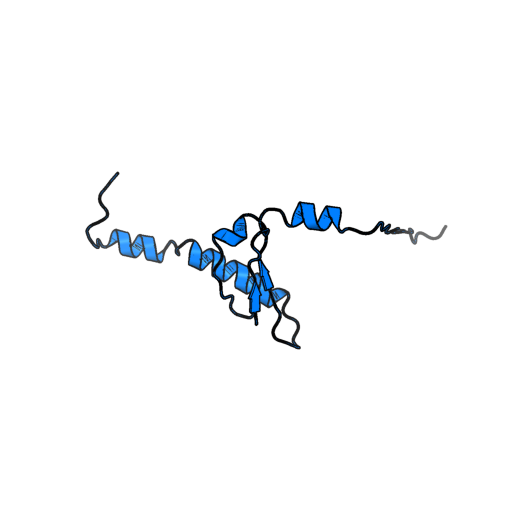 VAL A N 1
ATOM 613 C CA . VAL A 1 84 ? 9.627 -1.128 -21.965 1.00 91.19 84 VAL A CA 1
ATOM 614 C C . VAL A 1 84 ? 9.772 0.394 -21.917 1.00 91.19 84 VAL A C 1
ATOM 616 O O . VAL A 1 84 ? 9.202 1.109 -22.740 1.00 91.19 84 VAL A O 1
ATOM 619 N N . SER A 1 85 ? 10.542 0.884 -20.949 1.00 90.31 85 SER A N 1
ATOM 620 C CA . SER A 1 85 ? 10.839 2.304 -20.767 1.00 90.31 85 SER A CA 1
ATOM 621 C C . SER A 1 85 ? 12.325 2.492 -20.474 1.00 90.31 85 SER A C 1
ATOM 623 O O . SER A 1 85 ? 12.978 1.610 -19.919 1.00 90.31 85 SER A O 1
ATOM 625 N N . ALA A 1 86 ? 12.873 3.634 -20.886 1.00 91.38 86 ALA A N 1
ATOM 626 C CA . ALA A 1 86 ? 14.242 4.028 -20.586 1.00 91.38 86 ALA A CA 1
ATOM 627 C C . ALA A 1 86 ? 14.255 5.511 -20.211 1.00 91.38 86 ALA A C 1
ATOM 629 O O . ALA A 1 86 ? 13.618 6.328 -20.877 1.00 91.38 86 ALA A O 1
ATOM 630 N N . VAL A 1 87 ? 14.984 5.849 -19.151 1.00 93.12 87 VAL A N 1
ATOM 631 C CA . VAL A 1 87 ? 15.194 7.228 -18.702 1.00 93.12 87 VAL A CA 1
ATOM 632 C C . VAL A 1 87 ? 16.691 7.510 -18.788 1.00 93.12 87 VAL A C 1
ATOM 634 O O . VAL A 1 87 ? 17.485 6.786 -18.193 1.00 93.12 87 VAL A O 1
ATOM 637 N N . VAL A 1 88 ? 17.078 8.530 -19.561 1.00 93.06 88 VAL A N 1
ATOM 638 C CA . VAL A 1 88 ? 18.473 8.979 -19.691 1.00 93.06 88 VAL A CA 1
ATOM 639 C C . VAL A 1 88 ? 18.611 10.309 -18.963 1.00 93.06 88 VAL A C 1
ATOM 641 O O . VAL A 1 88 ? 18.069 11.314 -19.418 1.00 93.06 88 VAL A O 1
ATOM 644 N N . ASP A 1 89 ? 19.336 10.305 -17.847 1.00 94.06 89 ASP A N 1
ATOM 645 C CA . ASP A 1 89 ? 19.684 11.513 -17.099 1.00 94.06 89 ASP A CA 1
ATOM 646 C C . ASP A 1 89 ? 21.117 11.945 -17.448 1.00 94.06 89 ASP A C 1
ATOM 648 O O . ASP A 1 89 ? 22.039 11.124 -17.453 1.00 94.06 89 ASP A O 1
ATOM 652 N N . ILE A 1 90 ? 21.311 13.220 -17.796 1.00 91.56 90 ILE A N 1
ATOM 653 C CA . ILE A 1 90 ? 22.609 13.764 -18.216 1.00 91.56 90 ILE A CA 1
ATOM 654 C C . ILE A 1 90 ? 22.987 14.904 -17.279 1.00 91.56 90 ILE A C 1
ATOM 656 O O . ILE A 1 90 ? 22.508 16.029 -17.411 1.00 91.56 90 ILE A O 1
ATOM 660 N N . ILE A 1 91 ? 23.944 14.631 -16.398 1.00 89.81 91 ILE A N 1
ATOM 661 C CA . ILE A 1 91 ? 24.551 15.643 -15.537 1.00 89.81 91 ILE A CA 1
ATOM 662 C C . ILE A 1 91 ? 25.753 16.232 -16.279 1.00 89.81 91 ILE A C 1
ATOM 664 O O . ILE A 1 91 ? 26.730 15.533 -16.552 1.00 89.81 91 ILE A O 1
ATOM 668 N N . LYS A 1 92 ? 25.692 17.521 -16.628 1.00 85.94 92 LYS A N 1
ATOM 669 C CA . LYS A 1 92 ? 26.830 18.252 -17.204 1.00 85.94 92 LYS A CA 1
ATOM 670 C C . LYS A 1 92 ? 27.421 19.201 -16.171 1.00 85.94 92 LYS A C 1
ATOM 672 O O . LYS A 1 92 ? 26.693 19.976 -15.561 1.00 85.94 92 LYS A O 1
ATOM 677 N N . SER A 1 93 ? 28.741 19.142 -16.007 1.00 82.00 93 SER A N 1
ATOM 678 C CA . SER A 1 93 ? 29.481 20.096 -15.180 1.00 82.00 93 SER A CA 1
ATOM 679 C C . SER A 1 93 ? 29.541 21.461 -15.865 1.00 82.00 93 SER A C 1
ATOM 681 O O . SER A 1 93 ? 29.777 21.541 -17.073 1.00 82.00 93 SER A O 1
ATOM 683 N N . THR A 1 94 ? 29.333 22.522 -15.087 1.00 79.62 94 THR A N 1
ATOM 684 C CA . THR A 1 94 ? 29.343 23.919 -15.546 1.00 79.62 94 THR A CA 1
ATOM 685 C C . THR A 1 94 ? 30.718 24.575 -15.438 1.00 79.62 94 THR A C 1
ATOM 687 O O . THR A 1 94 ? 30.823 25.773 -15.686 1.00 79.62 94 THR A O 1
ATOM 690 N N . GLU A 1 95 ? 31.774 23.844 -15.063 1.00 75.88 95 GLU A N 1
ATOM 691 C CA . GLU A 1 95 ? 33.120 24.422 -15.070 1.00 75.88 95 GLU A CA 1
ATOM 692 C C . GLU A 1 95 ? 33.556 24.691 -16.515 1.00 75.88 95 GLU A C 1
ATOM 694 O O . GLU A 1 95 ? 33.925 23.800 -17.283 1.00 75.88 95 GLU A O 1
ATOM 699 N N . SER A 1 96 ? 33.420 25.960 -16.890 1.00 66.25 96 SER A N 1
ATOM 700 C CA . SER A 1 96 ? 33.911 26.554 -18.120 1.00 66.25 96 SER A CA 1
ATOM 701 C C . SER A 1 96 ? 35.425 26.398 -18.185 1.00 66.25 96 SER A C 1
ATOM 703 O O . SER A 1 96 ? 36.138 26.830 -17.281 1.00 66.25 96 SER A O 1
ATOM 705 N N . ARG A 1 97 ? 35.881 25.763 -19.263 1.00 54.28 97 ARG A N 1
ATOM 706 C CA . ARG A 1 97 ? 37.282 25.739 -19.678 1.00 54.28 97 ARG A CA 1
ATOM 707 C C . ARG A 1 97 ? 37.839 27.150 -19.859 1.00 54.28 97 ARG A C 1
ATOM 709 O O . ARG A 1 97 ? 37.081 28.009 -20.363 1.00 54.28 97 ARG A O 1
#

Sequence (97 aa):
MPDQANGTPYTMLWAASHPPLEAVFQQKLAMVVDTIKTPSEDSSVLLVGGGAVISADELKGAGKVRKPWWSEVIDAIGAAMAVVSAVVDIIKSTESR

Radius of gyration: 22.2 Å; chains: 1; bounding box: 50×45×60 Å